Protein AF-A0A238WCY2-F1 (afdb_monomer)

Secondary structure (DSSP, 8-state):
------SHHHHHHHHHS-HHHHGGG--PPPTTSS-----

Foldseek 3Di:
DDQDDPDPVLVCCCVDPDPVRNVVSRDDDDPPPDDDPDD

Mean predicted aligned error: 3.35 Å

Solvent-accessible surface area (backbone atoms only — not comparable to full-atom values): 2766 Å² total; per-residue (Å²): 132,86,69,74,82,90,46,73,66,56,50,51,39,58,75,68,49,55,70,80,61,34,58,68,68,71,45,86,73,66,86,80,74,76,72,85,86,74,133

Organism: NCBI:txid1608407

Radius of gyration: 12.39 Å; Cα contacts (8 Å, |Δi|>4): 17; chains: 1; bounding box: 22×12×41 Å

InterPro domains:
  IPR036590 SOS response associated peptidase-like [SSF143081] (1-35)

pLDDT: mean 93.96, std 7.11, range [65.0, 98.62]

Sequence (39 aa):
MPVILTDPADWETWMTADWAEAKALQRKLPDGTLASRLP

Structure (mmCIF, N/CA/C/O backbone):
data_AF-A0A238WCY2-F1
#
_entry.id   AF-A0A238WCY2-F1
#
loop_
_atom_site.group_PDB
_atom_site.id
_atom_site.type_symbol
_atom_site.label_atom_id
_atom_site.label_alt_id
_atom_site.label_comp_id
_atom_site.label_asym_id
_atom_site.label_entity_id
_atom_site.label_seq_id
_atom_site.pdbx_PDB_ins_code
_atom_site.Cartn_x
_atom_site.Cartn_y
_atom_site.Cartn_z
_atom_site.occupancy
_atom_site.B_iso_or_equiv
_atom_site.auth_seq_id
_atom_site.auth_comp_id
_atom_site.auth_asym_id
_atom_site.auth_atom_id
_atom_site.pdbx_PDB_model_num
ATOM 1 N N . MET A 1 1 ? -13.987 6.950 -1.172 1.00 81.06 1 MET A N 1
ATOM 2 C CA . MET A 1 1 ? -13.171 6.261 -0.147 1.00 81.06 1 MET A CA 1
ATOM 3 C C . MET A 1 1 ? -11.760 6.116 -0.691 1.00 81.06 1 MET A C 1
ATOM 5 O O . MET A 1 1 ? -11.658 5.872 -1.889 1.00 81.06 1 MET A O 1
ATOM 9 N N . PRO A 1 2 ? -10.708 6.317 0.120 1.00 92.75 2 PRO A N 1
ATOM 10 C CA . PRO A 1 2 ? -9.330 6.154 -0.337 1.00 92.75 2 PRO A CA 1
ATOM 11 C C . PRO A 1 2 ? -8.998 4.679 -0.604 1.00 92.75 2 PRO A C 1
ATOM 13 O O . PRO A 1 2 ? -9.606 3.785 -0.014 1.00 92.75 2 PRO A O 1
ATOM 16 N N . VAL A 1 3 ? -8.019 4.445 -1.476 1.00 95.44 3 VAL A N 1
ATOM 17 C CA . VAL A 1 3 ? -7.358 3.145 -1.658 1.00 95.44 3 VAL A CA 1
ATOM 18 C C . VAL A 1 3 ? -6.202 3.069 -0.662 1.00 95.44 3 VAL A C 1
ATOM 20 O O . VAL A 1 3 ? -5.472 4.046 -0.503 1.00 95.44 3 VAL A O 1
ATOM 23 N N . ILE A 1 4 ? -6.045 1.931 0.013 1.00 96.12 4 ILE A N 1
ATOM 24 C CA . ILE A 1 4 ?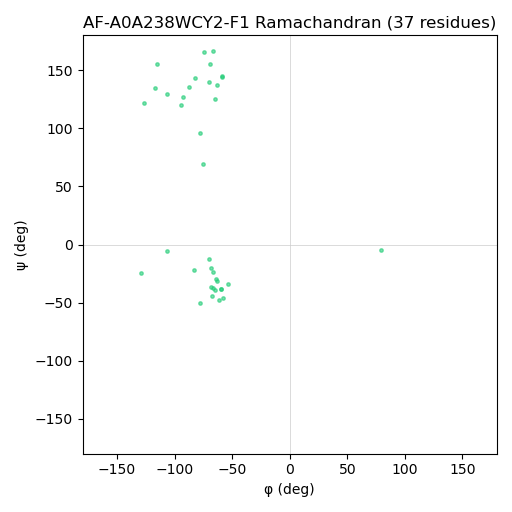 -4.962 1.690 0.974 1.00 96.12 4 ILE A CA 1
ATOM 25 C C . ILE A 1 4 ? -4.253 0.404 0.561 1.00 96.12 4 ILE A C 1
ATOM 27 O O . ILE A 1 4 ? -4.887 -0.647 0.488 1.00 96.12 4 ILE A O 1
ATOM 31 N N . LEU A 1 5 ? -2.949 0.494 0.301 1.00 96.94 5 LEU A N 1
ATOM 32 C CA . LEU A 1 5 ? -2.094 -0.654 0.007 1.00 96.94 5 LEU A CA 1
ATOM 33 C C . LEU A 1 5 ? -1.436 -1.118 1.307 1.00 96.94 5 LEU A C 1
ATOM 35 O O . LEU A 1 5 ? -0.733 -0.339 1.950 1.00 96.94 5 LEU A O 1
ATOM 39 N N . THR A 1 6 ? -1.672 -2.364 1.709 1.00 96.00 6 THR A N 1
ATOM 40 C CA . THR A 1 6 ? -1.161 -2.917 2.978 1.00 96.00 6 THR A CA 1
ATOM 41 C C . THR A 1 6 ? -0.013 -3.908 2.793 1.00 96.00 6 THR A C 1
ATOM 43 O O . THR A 1 6 ? 0.551 -4.353 3.787 1.00 96.00 6 THR A O 1
ATOM 46 N N . ASP A 1 7 ? 0.321 -4.255 1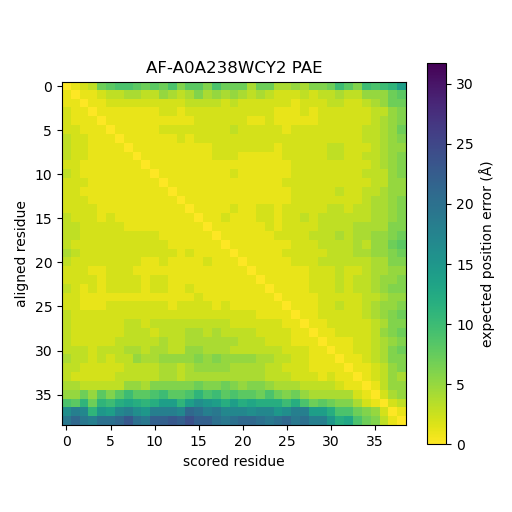.548 1.00 96.69 7 ASP A N 1
ATOM 47 C CA . ASP A 1 7 ? 1.413 -5.163 1.195 1.00 96.69 7 ASP A CA 1
ATOM 48 C C . ASP A 1 7 ? 2.594 -4.369 0.599 1.00 96.69 7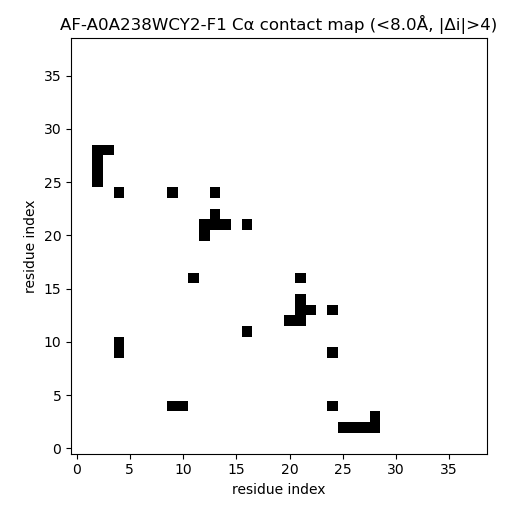 ASP A C 1
ATOM 50 O O . ASP A 1 7 ? 2.375 -3.572 -0.319 1.00 96.69 7 ASP A O 1
ATOM 54 N N . PRO A 1 8 ? 3.838 -4.565 1.076 1.00 98.19 8 PRO A N 1
ATOM 55 C CA . PRO A 1 8 ? 5.023 -3.954 0.480 1.00 98.19 8 PRO A CA 1
ATOM 56 C C . PRO A 1 8 ? 5.190 -4.209 -1.024 1.00 98.19 8 PRO A C 1
ATOM 58 O O . PRO A 1 8 ? 5.662 -3.320 -1.731 1.00 98.19 8 PRO A O 1
ATOM 61 N N . ALA A 1 9 ? 4.783 -5.378 -1.529 1.00 98.38 9 ALA A N 1
ATOM 62 C CA . ALA A 1 9 ? 4.847 -5.680 -2.958 1.00 98.38 9 ALA A CA 1
ATOM 63 C C . ALA A 1 9 ? 3.908 -4.772 -3.769 1.00 98.38 9 ALA A C 1
ATOM 65 O O . ALA A 1 9 ? 4.291 -4.263 -4.821 1.00 98.38 9 ALA A O 1
ATOM 66 N N . ASP A 1 10 ? 2.713 -4.476 -3.242 1.00 98.12 10 ASP A N 1
ATOM 67 C CA . ASP A 1 10 ? 1.794 -3.527 -3.878 1.00 98.12 10 ASP A CA 1
ATOM 68 C C . ASP A 1 10 ? 2.399 -2.111 -3.927 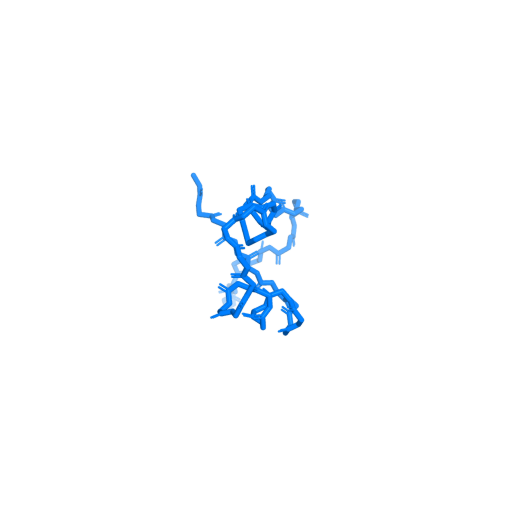1.00 98.12 10 ASP A C 1
ATOM 70 O O . ASP A 1 10 ? 2.121 -1.353 -4.856 1.00 98.12 10 ASP A O 1
ATOM 74 N N . TRP A 1 11 ? 3.225 -1.727 -2.945 1.00 98.38 11 TRP A N 1
ATOM 75 C CA . TRP A 1 11 ? 3.908 -0.427 -2.955 1.00 98.38 11 TRP A CA 1
ATOM 76 C C . TRP A 1 11 ? 4.947 -0.351 -4.068 1.00 98.38 11 TRP A C 1
ATOM 78 O O . TRP A 1 11 ? 5.021 0.658 -4.768 1.00 98.38 11 TRP A O 1
ATOM 88 N N . GLU A 1 12 ? 5.737 -1.410 -4.238 1.00 98.56 12 GLU A N 1
ATOM 89 C CA . GLU A 1 12 ? 6.728 -1.499 -5.307 1.00 98.56 12 GLU A CA 1
ATOM 90 C C . GLU A 1 12 ? 6.054 -1.430 -6.681 1.00 98.56 12 GLU A C 1
ATOM 92 O O . GLU A 1 12 ? 6.433 -0.590 -7.501 1.00 98.56 12 GLU A O 1
ATOM 97 N N . THR A 1 13 ? 4.988 -2.208 -6.898 1.00 98.50 13 THR A N 1
ATOM 98 C CA . THR A 1 13 ? 4.178 -2.140 -8.123 1.00 98.50 13 THR A CA 1
ATOM 99 C C . THR A 1 13 ? 3.609 -0.738 -8.333 1.00 98.50 13 THR A C 1
ATOM 101 O O . THR A 1 13 ? 3.724 -0.187 -9.423 1.00 98.50 13 THR A O 1
ATOM 104 N N . TRP A 1 14 ? 3.051 -0.102 -7.299 1.00 98.25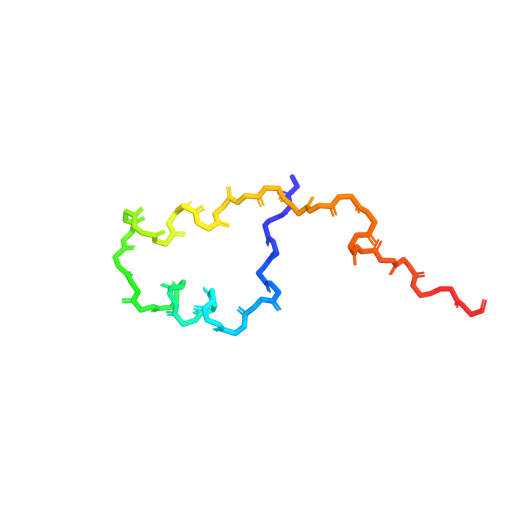 14 TRP A N 1
ATOM 105 C CA . TRP A 1 14 ? 2.520 1.260 -7.415 1.00 98.25 14 TRP A CA 1
ATOM 106 C C . TRP A 1 14 ? 3.584 2.282 -7.829 1.00 98.25 14 TRP A C 1
ATOM 108 O O . TRP A 1 14 ? 3.299 3.199 -8.599 1.00 98.25 14 TRP A O 1
ATOM 118 N N . MET A 1 15 ? 4.803 2.138 -7.308 1.00 98.31 15 MET A N 1
ATOM 119 C CA . MET A 1 15 ? 5.871 3.104 -7.541 1.00 98.31 15 MET A CA 1
ATOM 120 C C . MET A 1 15 ? 6.624 2.905 -8.856 1.00 98.31 15 MET A C 1
ATOM 122 O O . MET A 1 15 ? 7.271 3.847 -9.315 1.00 98.31 15 MET A O 1
ATOM 126 N N . THR A 1 16 ? 6.593 1.702 -9.428 1.00 98.44 16 THR A N 1
ATOM 127 C CA . THR A 1 16 ? 7.512 1.322 -10.512 1.00 98.44 16 THR A CA 1
ATOM 128 C C . THR A 1 16 ? 6.835 0.732 -11.742 1.00 98.44 16 THR A C 1
ATOM 130 O O . THR A 1 16 ? 7.403 0.827 -12.831 1.00 98.44 16 THR A O 1
ATOM 133 N N . ALA A 1 17 ? 5.644 0.145 -11.601 1.00 98.44 17 ALA A N 1
ATOM 134 C CA . ALA A 1 17 ? 4.952 -0.483 -12.716 1.00 98.44 17 ALA A CA 1
ATOM 135 C C . ALA A 1 17 ? 4.344 0.552 -13.667 1.00 98.44 17 ALA A C 1
ATOM 137 O O . ALA A 1 17 ? 4.201 1.740 -13.355 1.00 98.44 17 ALA A O 1
ATOM 138 N N . ASP A 1 18 ? 3.951 0.085 -14.851 1.00 98.62 18 ASP A N 1
ATOM 139 C CA . ASP A 1 18 ? 3.181 0.920 -15.756 1.00 98.62 18 ASP A CA 1
ATOM 140 C C . ASP A 1 18 ? 1.785 1.226 -15.189 1.00 98.62 18 ASP A C 1
ATOM 142 O O . ASP A 1 18 ? 1.290 0.624 -14.230 1.00 98.62 18 ASP A O 1
ATOM 146 N N . TRP A 1 19 ? 1.114 2.193 -15.807 1.00 97.81 19 TRP A N 1
ATOM 147 C CA . TRP A 1 19 ? -0.204 2.604 -15.345 1.00 97.81 19 TRP A CA 1
ATOM 148 C C . TRP A 1 19 ? -1.271 1.503 -15.464 1.00 97.81 19 TRP A C 1
ATOM 150 O O . TRP A 1 19 ? -2.231 1.498 -14.689 1.00 97.81 19 TRP A O 1
ATOM 160 N N . ALA A 1 20 ? -1.152 0.595 -16.436 1.00 98.12 20 ALA A N 1
ATOM 161 C CA . ALA A 1 20 ? -2.138 -0.461 -16.633 1.00 98.12 20 ALA A CA 1
ATOM 162 C C . ALA A 1 20 ? -2.128 -1.447 -15.457 1.00 98.12 20 ALA A C 1
ATOM 164 O O . ALA A 1 20 ? -3.201 -1.863 -15.013 1.00 98.12 20 ALA A O 1
ATOM 165 N N . GLU A 1 21 ? -0.946 -1.743 -14.924 1.00 97.69 21 GLU A N 1
ATOM 166 C CA . GLU A 1 21 ? -0.758 -2.582 -13.745 1.00 97.69 21 GLU A CA 1
ATOM 167 C C . GLU A 1 21 ? -1.061 -1.820 -12.446 1.00 97.69 21 GLU A C 1
ATOM 169 O O . GLU A 1 21 ? -1.902 -2.251 -11.652 1.00 97.69 21 GLU A O 1
ATOM 174 N N . ALA A 1 22 ? -0.483 -0.629 -12.256 1.00 98.25 22 ALA A N 1
ATOM 175 C CA . ALA A 1 22 ? -0.642 0.142 -11.021 1.00 98.25 22 ALA A CA 1
ATOM 176 C C . ALA A 1 22 ? -2.111 0.497 -10.729 1.00 98.25 22 ALA A C 1
ATOM 178 O O . ALA A 1 22 ? -2.566 0.437 -9.583 1.00 98.25 22 ALA A O 1
ATOM 179 N N . LYS A 1 23 ? -2.910 0.819 -11.758 1.00 97.62 23 LYS A N 1
ATOM 180 C CA . LYS A 1 23 ? -4.324 1.164 -11.551 1.00 97.62 23 LYS A CA 1
ATOM 181 C C . LYS A 1 23 ? -5.166 -0.018 -11.059 1.00 97.62 23 LYS A C 1
ATOM 183 O O . LYS A 1 23 ? -6.208 0.213 -10.448 1.00 97.62 23 LYS A O 1
ATOM 188 N N . ALA A 1 24 ? -4.746 -1.260 -11.311 1.00 97.31 24 ALA A N 1
ATOM 189 C CA . ALA A 1 24 ? -5.456 -2.451 -10.843 1.00 97.31 24 ALA A CA 1
ATOM 190 C C . ALA A 1 24 ? -5.392 -2.597 -9.311 1.00 97.31 24 ALA A C 1
ATOM 192 O O . ALA A 1 24 ? -6.260 -3.229 -8.708 1.00 97.31 24 ALA A O 1
ATOM 193 N N . LEU A 1 25 ? -4.419 -1.945 -8.664 1.00 97.56 25 LEU A N 1
ATOM 194 C CA . LEU A 1 25 ? -4.307 -1.874 -7.207 1.00 97.56 25 LEU A CA 1
ATOM 195 C C . LEU A 1 25 ? -5.397 -1.005 -6.560 1.00 97.56 25 LEU A C 1
ATOM 197 O O . LEU A 1 25 ? -5.593 -1.070 -5.347 1.00 97.56 25 LEU A O 1
ATOM 201 N N . GLN A 1 26 ? -6.147 -0.219 -7.343 1.00 96.56 26 GLN A N 1
ATOM 202 C CA . GLN A 1 26 ? -7.250 0.613 -6.854 1.00 96.56 26 GLN A CA 1
ATOM 203 C C . GLN A 1 26 ? -8.499 -0.218 -6.534 1.00 96.56 26 GLN A C 1
ATOM 205 O O . GLN A 1 26 ? -9.529 -0.141 -7.205 1.00 96.56 26 GLN A O 1
ATOM 210 N N . ARG A 1 27 ? -8.403 -1.019 -5.474 1.00 94.94 27 ARG A N 1
ATOM 211 C CA . ARG A 1 27 ? -9.445 -1.932 -4.999 1.00 94.94 27 ARG A CA 1
ATOM 212 C C . ARG A 1 27 ? -9.954 -1.535 -3.616 1.00 94.94 27 ARG A C 1
ATOM 214 O O . ARG A 1 27 ? -9.262 -0.873 -2.844 1.00 94.94 27 ARG A O 1
ATOM 221 N N . LYS A 1 28 ? -11.192 -1.935 -3.305 1.00 94.81 28 LYS A N 1
ATOM 222 C CA . LYS A 1 28 ? -11.752 -1.758 -1.960 1.00 94.81 28 LYS A CA 1
ATOM 223 C C . LYS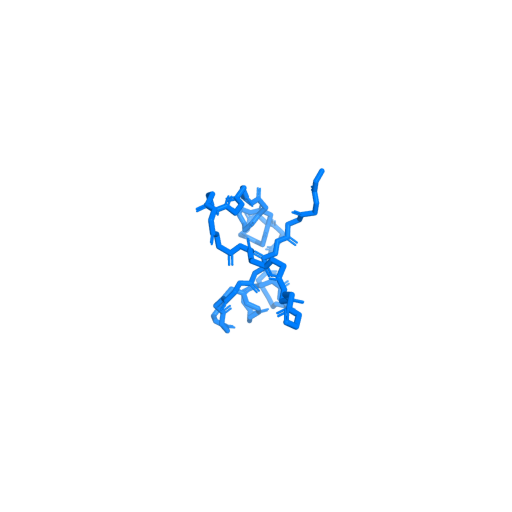 A 1 28 ? -10.940 -2.577 -0.964 1.00 94.81 28 LYS A C 1
ATOM 225 O O . LYS A 1 28 ? -10.619 -3.734 -1.227 1.00 94.81 28 LYS A O 1
ATOM 230 N N . LEU A 1 29 ? -10.664 -1.976 0.184 1.00 94.38 29 LEU A N 1
ATOM 231 C CA . LEU A 1 29 ? -10.112 -2.701 1.314 1.00 94.38 29 LEU A CA 1
ATOM 232 C C . LEU A 1 29 ? -11.191 -3.637 1.891 1.00 94.38 29 LEU A C 1
ATOM 234 O O . LEU A 1 29 ? -12.348 -3.212 1.966 1.00 94.38 29 LEU A O 1
ATOM 238 N N . PRO A 1 30 ? -10.851 -4.874 2.295 1.00 92.62 30 PRO A N 1
ATOM 239 C CA . PRO A 1 30 ? -11.794 -5.755 2.971 1.00 92.62 30 PRO A CA 1
ATOM 240 C C . PRO A 1 30 ? -12.333 -5.136 4.264 1.00 92.62 30 PRO A C 1
ATOM 242 O O . PRO A 1 30 ? -11.603 -4.452 4.994 1.00 92.62 30 PRO A O 1
ATOM 245 N N . ASP A 1 31 ? -13.599 -5.410 4.566 1.00 92.44 31 ASP A N 1
ATOM 246 C CA . ASP A 1 31 ? -14.233 -4.944 5.797 1.00 92.44 31 ASP A CA 1
ATOM 247 C C . ASP A 1 31 ? -13.486 -5.470 7.033 1.00 92.44 31 ASP A C 1
ATOM 249 O O . ASP A 1 31 ? -12.946 -6.576 7.037 1.00 92.44 31 ASP A O 1
ATOM 253 N N . GLY A 1 32 ? -13.421 -4.656 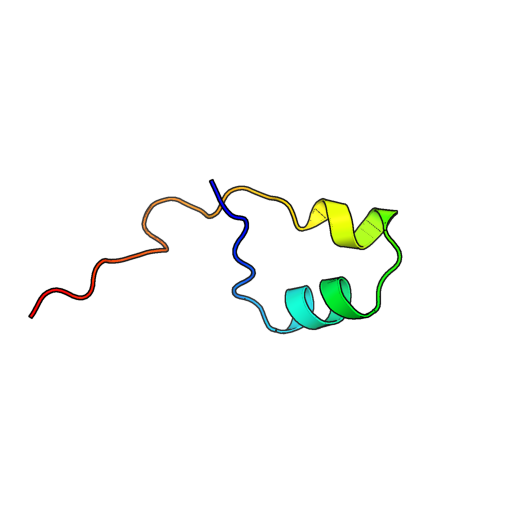8.089 1.00 91.50 32 GLY A N 1
ATOM 254 C CA . GLY A 1 32 ? -12.724 -5.004 9.334 1.00 91.50 32 GLY A CA 1
ATOM 255 C C . GLY A 1 32 ? -11.198 -4.850 9.302 1.00 91.50 32 GLY A C 1
ATOM 256 O O . GLY A 1 32 ? -10.569 -4.982 10.347 1.00 91.50 32 GLY A O 1
ATOM 257 N N . THR A 1 33 ? -10.593 -4.519 8.153 1.00 93.12 33 THR A N 1
ATOM 258 C CA . THR A 1 33 ? -9.131 -4.310 8.060 1.00 93.12 33 THR A CA 1
ATOM 259 C C . THR A 1 33 ? -8.673 -3.062 8.818 1.00 93.12 33 THR A C 1
ATOM 261 O O . THR A 1 33 ? -7.602 -3.046 9.421 1.00 93.12 33 THR A O 1
ATOM 264 N N . LEU A 1 34 ? -9.480 -1.998 8.796 1.00 92.19 34 LEU A N 1
ATOM 265 C CA . LEU A 1 34 ? -9.237 -0.811 9.610 1.00 92.19 34 LEU A CA 1
ATOM 266 C C . LEU A 1 34 ? -9.985 -0.946 10.929 1.00 92.19 34 LEU A C 1
ATOM 268 O O . LEU A 1 34 ? -11.202 -1.126 10.944 1.00 92.19 34 LEU A O 1
ATOM 272 N N . ALA A 1 35 ? -9.258 -0.775 12.026 1.00 90.12 35 ALA A N 1
ATOM 273 C CA . ALA A 1 35 ? -9.828 -0.645 13.354 1.00 90.12 35 ALA A CA 1
ATOM 274 C C . ALA A 1 35 ? -9.486 0.737 13.908 1.00 90.12 35 ALA A C 1
ATOM 276 O O . ALA A 1 35 ? -8.341 1.190 13.831 1.00 90.12 35 ALA A O 1
ATOM 277 N N . SER A 1 36 ? -10.472 1.409 14.500 1.00 89.62 36 SER A N 1
ATOM 278 C CA . SER A 1 36 ? -10.176 2.542 15.366 1.00 89.62 36 SER A CA 1
ATOM 279 C C . SER A 1 36 ? -9.412 2.019 16.575 1.00 89.62 36 SER A C 1
ATOM 281 O O . SER A 1 36 ? -9.897 1.135 17.283 1.00 89.62 36 SER A O 1
ATOM 283 N N . ARG A 1 37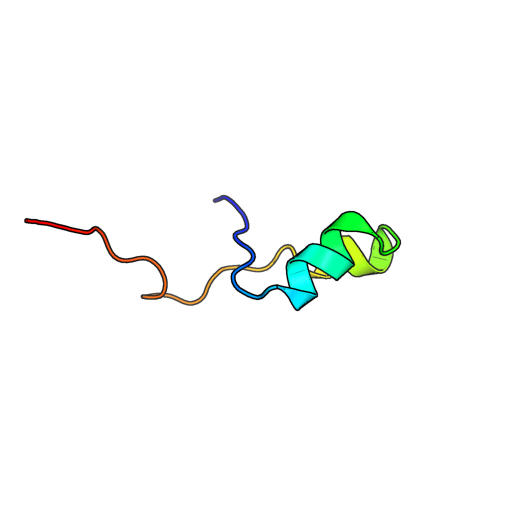 ? -8.234 2.576 16.840 1.00 82.38 37 ARG A N 1
ATOM 284 C CA . ARG A 1 37 ? -7.553 2.339 18.108 1.00 82.38 37 ARG A CA 1
ATOM 285 C C . ARG A 1 37 ? -8.240 3.218 19.157 1.00 82.38 37 ARG A C 1
ATOM 287 O O . ARG A 1 37 ? -7.972 4.413 19.218 1.00 82.38 37 ARG A O 1
ATOM 294 N N . LEU A 1 38 ? -9.192 2.654 19.896 1.00 73.19 38 LEU A N 1
ATOM 295 C CA . LEU A 1 38 ? -9.730 3.293 21.100 1.00 73.19 38 LEU A CA 1
ATOM 296 C C . LEU A 1 38 ? -8.782 3.001 22.281 1.00 73.19 38 LEU A C 1
ATOM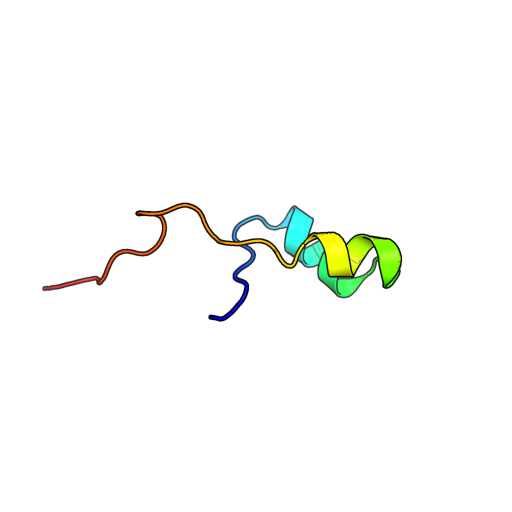 298 O O . LEU A 1 38 ? -8.194 1.914 22.298 1.00 73.19 38 LEU A O 1
ATOM 302 N N . PRO A 1 39 ? -8.585 3.953 23.213 1.00 65.00 39 PRO A N 1
ATOM 303 C CA . PRO A 1 39 ? -8.010 3.653 24.521 1.00 65.00 39 PRO A CA 1
ATOM 304 C C . PRO A 1 39 ? -8.920 2.729 25.340 1.00 65.00 39 PRO A C 1
ATOM 306 O O . PRO A 1 39 ? -10.154 2.755 25.118 1.00 65.00 39 PRO A O 1
#